Protein 2FBI (pdb70)

CATH classification: 1.10.10.10

B-factor: mean 39.44, std 9.76, range [17.22, 73.72]

Structure (mmCIF, N/CA/C/O backbone):
data_2FBI
#
_entry.id   2FBI
#
_cell.length_a   84.782
_cell.length_b   84.782
_cell.length_c   91.683
_cell.angle_alpha   90.00
_cell.angle_beta   90.00
_cell.angle_gamma   120.00
#
_symmetry.space_group_name_H-M   'P 65 2 2'
#
loop_
_entity.id
_entity.type
_entity.pdbx_description
1 polymer 'probable transcriptional regulator'
2 water water
#
loop_
_atom_site.group_PDB
_atom_site.id
_atom_site.type_symbol
_atom_site.label_atom_id
_atom_site.label_alt_id
_atom_site.label_comp_id
_atom_site.label_asym_id
_atom_site.label_entity_id
_atom_site.label_seq_id
_atom_site.pdbx_PDB_ins_code
_atom_site.Cartn_x
_atom_site.Cartn_y
_atom_site.Cartn_z
_atom_site.occupancy
_atom_site.B_iso_or_equiv
_atom_site.auth_seq_id
_atom_site.auth_comp_id
_atom_site.auth_asym_id
_atom_site.auth_atom_id
_atom_site.pdbx_PDB_model_num
ATOM 1 N N A ARG A 1 7 ? 21.179 30.464 -15.824 0.50 47.25 5 ARG A N 1
ATOM 2 N N B ARG A 1 7 ? 21.281 30.544 -15.868 0.50 47.70 5 ARG A N 1
ATOM 3 C CA A ARG A 1 7 ? 21.919 29.156 -15.708 0.50 47.07 5 ARG A CA 1
ATOM 4 C CA B ARG A 1 7 ? 21.844 29.166 -15.670 0.50 47.58 5 ARG A CA 1
ATOM 5 C C A ARG A 1 7 ? 22.903 29.085 -14.523 0.50 46.71 5 ARG A C 1
ATOM 6 C C B ARG A 1 7 ? 22.876 29.069 -14.537 0.50 46.97 5 ARG A C 1
ATOM 7 O O A ARG A 1 7 ? 24.023 29.608 -14.618 0.50 46.90 5 ARG A O 1
ATOM 8 O O B ARG A 1 7 ? 24.007 29.548 -14.690 0.50 47.14 5 ARG A O 1
ATOM 23 N N . PRO A 1 8 ? 22.488 28.458 -13.391 1.00 46.07 6 PRO A N 1
ATOM 24 C CA . PRO A 1 8 ? 23.462 28.217 -12.313 1.00 45.02 6 PRO A CA 1
ATOM 25 C C . PRO A 1 8 ? 24.696 27.449 -12.831 1.00 42.92 6 PRO A C 1
ATOM 26 O O . PRO A 1 8 ? 24.619 26.755 -13.883 1.00 43.49 6 PRO A O 1
ATOM 30 N N . SER A 1 9 ? 25.824 27.633 -12.156 1.00 38.93 7 SER A N 1
ATOM 31 C CA . SER A 1 9 ? 27.078 27.126 -12.658 1.00 35.23 7 SER A CA 1
ATOM 32 C C . SER A 1 9 ? 27.265 25.760 -12.077 1.00 33.89 7 SER A C 1
ATOM 33 O O . SER A 1 9 ? 27.458 25.612 -10.854 1.00 31.92 7 SER A O 1
ATOM 36 N N . LEU A 1 10 ? 27.124 24.737 -12.942 1.00 31.34 8 LEU A N 1
ATOM 37 C CA . LEU A 1 10 ? 27.494 23.372 -12.565 1.00 29.77 8 LEU A CA 1
ATOM 38 C C . LEU A 1 10 ? 28.912 23.280 -11.985 1.00 28.79 8 LEU A C 1
ATOM 39 O O . LEU A 1 10 ? 29.152 22.645 -10.959 1.00 28.34 8 LEU A O 1
ATOM 44 N N . THR A 1 11 ? 29.866 23.889 -12.676 1.00 28.12 9 THR A N 1
ATOM 45 C CA . THR A 1 11 ? 31.237 23.708 -12.299 1.00 27.52 9 THR A CA 1
ATOM 46 C C . THR A 1 11 ? 31.608 24.511 -11.013 1.00 29.05 9 THR A C 1
ATOM 47 O O . THR A 1 11 ? 32.363 24.002 -10.160 1.00 29.89 9 THR A O 1
ATOM 51 N N . LEU A 1 12 ? 31.181 25.766 -10.905 1.00 28.48 10 LEU A N 1
ATOM 52 C CA . LEU A 1 12 ? 31.366 26.482 -9.618 1.00 30.25 10 LEU A CA 1
ATOM 53 C C . LEU A 1 12 ? 30.661 25.728 -8.486 1.00 29.59 10 LEU A C 1
ATOM 54 O O . LEU A 1 12 ? 31.259 25.509 -7.426 1.00 29.70 10 LEU A O 1
ATOM 59 N N . THR A 1 13 ? 29.452 25.217 -8.741 1.00 30.71 11 THR A N 1
ATOM 60 C CA . THR A 1 13 ? 28.686 24.432 -7.723 1.00 31.90 11 THR A CA 1
ATOM 61 C C . THR A 1 13 ? 29.385 23.126 -7.287 1.00 32.03 11 THR A C 1
ATOM 62 O O . THR A 1 13 ? 29.405 22.775 -6.098 1.00 31.68 11 THR A O 1
ATOM 66 N N . LEU A 1 14 ? 29.986 22.406 -8.238 1.00 30.79 12 LEU A N 1
ATOM 67 C CA . LEU A 1 14 ? 30.879 21.270 -7.899 1.00 29.85 12 LEU A CA 1
ATOM 68 C C . LEU A 1 14 ? 31.997 21.635 -6.909 1.00 29.05 12 LEU A C 1
ATOM 69 O O . LEU A 1 14 ? 32.306 20.885 -6.005 1.00 28.92 12 LEU A O 1
ATOM 74 N N . LEU A 1 15 ? 32.614 22.774 -7.140 1.00 28.22 13 LEU A N 1
ATOM 75 C CA . LEU A 1 15 ? 33.720 23.250 -6.367 1.00 29.50 13 LEU A CA 1
ATOM 76 C C . LEU A 1 15 ? 33.286 23.765 -4.931 1.00 29.68 13 LEU A C 1
ATOM 77 O O . LEU A 1 15 ? 33.945 23.474 -3.928 1.00 30.96 13 LEU A O 1
ATOM 82 N N . GLN A 1 16 ? 32.175 24.470 -4.851 1.00 29.56 14 GLN A N 1
ATOM 83 C CA . GLN A 1 16 ? 31.550 24.840 -3.537 1.00 30.37 14 GLN A CA 1
ATOM 84 C C . GLN A 1 16 ? 31.086 23.614 -2.747 1.00 30.93 14 GLN A C 1
ATOM 85 O O . GLN A 1 16 ? 31.391 23.495 -1.565 1.00 30.60 14 GLN A O 1
ATOM 91 N N . ALA A 1 17 ? 30.407 22.655 -3.406 1.00 31.35 15 ALA A N 1
ATOM 92 C CA . ALA A 1 17 ? 30.145 21.380 -2.747 1.00 31.82 15 ALA A CA 1
ATOM 93 C C . ALA A 1 17 ? 31.404 20.691 -2.221 1.00 32.29 15 ALA A C 1
ATOM 94 O O . ALA A 1 17 ? 31.380 20.145 -1.111 1.00 32.60 15 ALA A O 1
ATOM 96 N N . ARG A 1 18 ? 32.505 20.754 -2.971 1.00 31.35 16 ARG A N 1
ATOM 97 C CA . ARG A 1 18 ? 33.762 20.162 -2.514 1.00 32.67 16 ARG A CA 1
ATOM 98 C C . ARG A 1 18 ? 34.349 20.925 -1.295 1.00 32.55 16 ARG A C 1
ATOM 99 O O . ARG A 1 18 ? 34.971 20.305 -0.426 1.00 34.05 16 ARG A O 1
ATOM 107 N N . GLU A 1 19 ? 34.181 22.243 -1.250 1.00 32.36 17 GLU A N 1
ATOM 108 C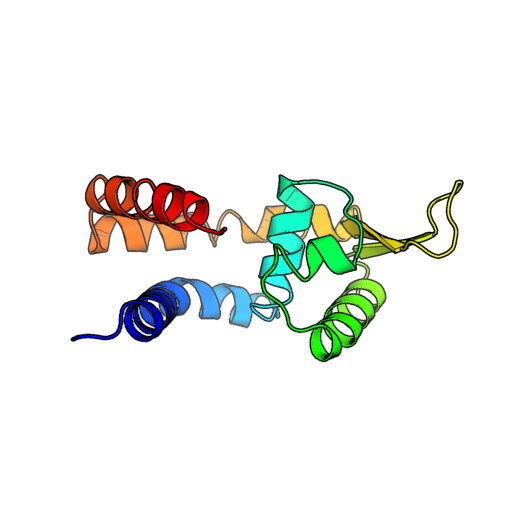 CA . GLU A 1 19 ? 34.663 23.054 -0.082 1.00 33.51 17 GLU A CA 1
ATOM 109 C C . GLU A 1 19 ? 33.874 22.657 1.136 1.00 32.88 17 GLU A C 1
ATOM 110 O O . GLU A 1 19 ? 34.439 22.320 2.144 1.00 32.83 17 GLU A O 1
ATOM 116 N N . ALA A 1 20 ? 32.557 22.618 1.009 1.00 33.97 18 ALA A N 1
ATOM 117 C CA . ALA A 1 20 ? 31.713 21.995 2.053 1.00 34.46 18 ALA A CA 1
ATOM 118 C C . ALA A 1 20 ? 32.247 20.646 2.605 1.00 35.54 18 ALA A C 1
ATOM 119 O O . ALA A 1 20 ? 32.549 20.544 3.787 1.00 36.17 18 ALA A O 1
ATOM 121 N N . ALA A 1 21 ? 32.452 19.638 1.754 1.00 35.28 19 ALA A N 1
ATOM 122 C CA . ALA A 1 21 ? 33.002 18.368 2.218 1.00 34.04 19 ALA A CA 1
ATOM 123 C C . ALA A 1 21 ? 34.385 18.460 2.795 1.00 33.68 19 ALA A C 1
ATOM 124 O O . ALA A 1 21 ? 34.688 17.738 3.772 1.00 33.29 19 ALA A O 1
ATOM 126 N N . MET A 1 22 ? 35.238 19.317 2.204 1.00 33.31 20 MET A N 1
ATOM 127 C CA . MET A 1 22 ? 36.615 19.495 2.677 1.00 33.12 20 MET A CA 1
ATOM 128 C C . MET A 1 22 ? 36.740 20.050 4.096 1.00 34.56 20 MET A C 1
ATOM 129 O O . MET A 1 22 ? 37.749 19.808 4.759 1.00 34.47 20 MET A O 1
ATOM 134 N N . SER A 1 23 ? 35.756 20.789 4.574 1.00 34.38 21 SER A N 1
ATOM 135 C CA . SER A 1 23 ? 35.869 21.194 5.979 1.00 37.03 21 SER A CA 1
ATOM 136 C C . SER A 1 23 ? 35.847 19.983 6.941 1.00 36.62 21 SER A C 1
ATOM 137 O O . SER A 1 23 ? 36.379 20.043 8.034 1.00 35.93 21 SER A O 1
ATOM 140 N N . PHE A 1 24 ? 35.284 18.857 6.491 1.00 36.63 22 PHE A N 1
ATOM 141 C CA . PHE A 1 24 ? 35.348 17.608 7.279 1.00 35.24 22 PHE A CA 1
ATOM 142 C C . PHE A 1 24 ? 36.700 16.918 7.285 1.00 34.52 22 PHE A C 1
ATOM 143 O O . PHE A 1 24 ? 36.975 16.154 8.196 1.00 35.36 22 PHE A O 1
ATOM 151 N N . PHE A 1 25 ? 37.560 17.175 6.291 1.00 32.60 23 PHE A N 1
ATOM 152 C CA . PHE A 1 25 ? 38.858 16.532 6.263 1.00 31.77 23 PHE A CA 1
ATOM 153 C C . PHE A 1 25 ? 40.019 17.459 6.538 1.00 32.43 23 PHE A C 1
ATOM 154 O O . PHE A 1 25 ? 41.101 16.978 6.829 1.00 30.76 23 PHE A O 1
ATOM 162 N N . ARG A 1 26 ? 39.874 18.769 6.372 1.00 34.01 24 ARG A N 1
ATOM 163 C CA . ARG A 1 26 ? 41.144 19.561 6.428 1.00 36.40 24 ARG A CA 1
ATOM 164 C C . ARG A 1 26 ? 41.797 19.482 7.816 1.00 36.00 24 ARG A C 1
ATOM 165 O O . ARG A 1 26 ? 43.031 19.374 7.913 1.00 37.97 24 ARG A O 1
ATOM 173 N N . PRO A 1 27 ? 40.981 19.468 8.886 1.00 35.80 25 PRO A N 1
ATOM 174 C CA . PRO A 1 27 ? 41.613 19.334 10.224 1.00 36.28 25 PRO A CA 1
ATOM 175 C C . PRO A 1 27 ? 42.436 18.103 10.401 1.00 35.73 25 PRO A C 1
ATOM 176 O O . PRO A 1 27 ? 43.582 18.220 10.829 1.00 37.42 25 PRO A O 1
ATOM 180 N N . SER A 1 28 ? 41.963 16.930 9.999 1.00 35.61 26 SER A N 1
ATOM 181 C CA . SER A 1 28 ? 42.839 15.746 10.117 1.00 36.52 26 SER A CA 1
ATOM 182 C C . SER A 1 28 ? 44.105 15.795 9.248 1.00 37.31 26 SER A C 1
ATOM 183 O O . SER A 1 28 ? 45.155 15.248 9.618 1.00 36.95 26 SER A O 1
ATOM 186 N N . LEU A 1 29 ? 43.966 16.366 8.062 1.00 37.63 27 LEU A N 1
ATOM 187 C CA . LEU A 1 29 ? 45.122 16.676 7.246 1.00 38.44 27 LEU A CA 1
ATOM 188 C C . LEU A 1 29 ? 45.889 17.830 7.915 1.00 38.53 27 LEU A C 1
ATOM 189 O O . LEU A 1 29 ? 47.056 17.728 8.018 1.00 38.25 27 LEU A O 1
ATOM 194 N N . ASN A 1 30 ? 45.246 18.931 8.316 1.00 41.45 28 ASN A N 1
ATOM 195 C CA . ASN A 1 30 ? 45.926 19.931 9.200 1.00 44.77 28 ASN A CA 1
ATOM 196 C C . ASN A 1 30 ? 46.673 19.116 10.273 1.00 46.93 28 ASN A C 1
ATOM 197 O O . ASN A 1 30 ? 47.911 18.933 10.195 1.00 49.07 28 ASN A O 1
ATOM 202 N N . GLN A 1 31 ? 45.909 18.480 11.178 1.00 47.82 29 GLN A N 1
ATOM 203 C CA . GLN A 1 31 ? 46.493 17.612 12.265 1.00 48.24 29 GLN A CA 1
ATOM 204 C C . GLN A 1 31 ? 47.570 16.630 11.866 1.00 47.14 29 GLN A C 1
ATOM 205 O O . GLN A 1 31 ? 48.380 16.255 12.694 1.00 47.31 29 GLN A O 1
ATOM 211 N N . HIS A 1 32 ? 47.616 16.201 10.615 1.00 47.03 30 HIS A N 1
ATOM 212 C CA . HIS A 1 32 ? 48.628 15.167 10.249 1.00 46.33 30 HIS A CA 1
ATOM 213 C C . HIS A 1 32 ? 49.774 15.815 9.448 1.00 45.62 30 HIS A C 1
ATOM 214 O O . HIS A 1 32 ? 50.708 15.153 8.985 1.00 45.08 30 HIS A O 1
ATOM 221 N N . GLY A 1 33 ? 49.698 17.126 9.309 1.00 45.28 31 GLY A N 1
ATOM 222 C CA . GLY A 1 33 ? 50.665 17.822 8.480 1.00 45.93 31 GLY A CA 1
ATOM 223 C C . GLY A 1 33 ? 50.725 17.311 7.043 1.00 45.49 31 GLY A C 1
ATOM 224 O O . GLY A 1 33 ? 51.812 16.875 6.575 1.00 45.09 31 GLY A O 1
ATOM 225 N N . LEU A 1 34 ? 49.545 17.317 6.384 1.00 43.81 32 LEU A N 1
ATOM 226 C CA . LEU A 1 34 ? 49.486 17.301 4.931 1.00 41.42 32 LEU A CA 1
ATOM 227 C C . LEU A 1 34 ? 48.520 18.225 4.249 1.00 39.63 32 LEU A C 1
ATOM 228 O O . LEU A 1 34 ? 47.454 18.594 4.794 1.00 38.99 32 LEU A O 1
ATOM 233 N N . THR A 1 35 ? 48.937 18.606 3.033 1.00 36.30 33 THR A N 1
ATOM 234 C CA . THR A 1 35 ? 48.122 19.391 2.165 1.00 33.74 33 THR A CA 1
ATOM 235 C C . THR A 1 35 ? 47.188 18.434 1.473 1.00 31.51 33 THR A C 1
ATOM 236 O O . THR A 1 35 ? 47.502 17.283 1.299 1.00 31.87 33 THR A O 1
ATOM 240 N N . GLU A 1 36 ? 46.033 18.929 1.080 1.00 31.31 34 GLU A N 1
ATOM 241 C CA . GLU A 1 36 ? 45.110 18.176 0.300 1.00 31.84 34 GLU A CA 1
ATOM 242 C C . GLU A 1 36 ? 45.672 17.654 -1.074 1.00 30.94 34 GLU A C 1
ATOM 243 O O . GLU A 1 36 ? 45.245 16.578 -1.548 1.00 30.28 34 GLU A O 1
ATOM 249 N N A GLN A 1 37 ? 46.641 18.379 -1.626 0.50 30.12 35 GLN A N 1
ATOM 250 N N B GLN A 1 37 ? 46.607 18.417 -1.683 0.50 30.55 35 GLN A N 1
ATOM 251 C CA A GLN A 1 37 ? 47.193 18.101 -2.929 0.50 28.70 35 GLN A CA 1
ATOM 252 C CA B GLN A 1 37 ? 47.243 18.075 -2.971 0.50 29.87 35 GLN A CA 1
ATOM 253 C C A GLN A 1 37 ? 48.132 16.906 -2.782 0.50 28.61 35 GLN A C 1
ATOM 254 C C B GLN A 1 37 ? 48.063 16.845 -2.733 0.50 29.06 35 GLN A C 1
ATOM 255 O O A GLN A 1 37 ? 48.151 16.002 -3.634 0.50 28.36 35 GLN A O 1
ATOM 256 O O B GLN A 1 37 ? 47.970 15.878 -3.501 0.50 28.90 35 GLN A O 1
ATOM 267 N N . GLN A 1 38 ? 48.910 16.903 -1.700 1.00 27.31 36 GLN A N 1
ATOM 268 C CA . GLN A 1 38 ? 49.641 15.728 -1.273 1.00 27.54 36 GLN A CA 1
ATOM 269 C C . GLN A 1 38 ? 48.744 14.508 -1.054 1.00 25.64 36 GLN A C 1
ATOM 270 O O . GLN A 1 38 ? 49.085 13.443 -1.487 1.00 25.62 36 GLN A O 1
ATOM 276 N N . TRP A 1 39 ? 47.639 14.695 -0.326 1.00 26.15 37 TRP A N 1
ATOM 277 C CA . TRP A 1 39 ? 46.731 13.631 0.063 1.00 25.81 37 TRP A CA 1
ATOM 278 C C . TRP A 1 39 ? 46.050 13.030 -1.225 1.00 26.00 37 TRP A C 1
ATOM 279 O O . TRP A 1 39 ? 45.876 11.819 -1.309 1.00 23.30 37 TRP A O 1
ATOM 290 N N . ARG A 1 40 ? 45.666 13.895 -2.199 1.00 26.10 38 ARG A N 1
ATOM 291 C CA . ARG A 1 40 ? 45.154 13.407 -3.516 1.00 26.21 38 ARG A CA 1
ATOM 292 C C . ARG A 1 40 ? 46.101 12.497 -4.222 1.00 25.05 38 ARG A C 1
ATOM 293 O O . ARG A 1 40 ? 45.704 11.483 -4.788 1.00 27.17 38 ARG A O 1
ATOM 301 N N . VAL A 1 41 ? 47.340 12.918 -4.283 1.00 24.11 39 VAL A N 1
ATOM 302 C CA . VAL A 1 41 ? 48.388 12.138 -4.842 1.00 24.22 39 VAL A CA 1
ATOM 303 C C . VAL A 1 41 ? 48.562 10.788 -4.088 1.00 24.28 39 VAL A C 1
ATOM 304 O O . VAL A 1 41 ? 48.554 9.693 -4.679 1.00 24.38 39 VAL A O 1
ATOM 308 N N . ILE A 1 42 ? 48.667 10.862 -2.774 1.00 22.87 40 ILE A N 1
ATOM 309 C CA . ILE A 1 42 ? 48.762 9.635 -1.963 1.00 23.89 40 ILE A CA 1
ATOM 310 C C . ILE A 1 42 ? 47.559 8.713 -2.218 1.00 23.72 40 ILE A C 1
ATOM 311 O O . ILE A 1 42 ? 47.731 7.520 -2.465 1.00 22.43 40 ILE A O 1
ATOM 316 N N . ARG A 1 43 ? 46.355 9.285 -2.198 1.00 23.70 41 ARG A N 1
ATOM 317 C CA . ARG A 1 43 ? 45.137 8.520 -2.460 1.00 26.24 41 ARG A CA 1
ATOM 318 C C . ARG A 1 43 ? 45.153 7.795 -3.811 1.00 25.46 41 ARG A C 1
ATOM 319 O O . ARG A 1 43 ? 44.723 6.645 -3.904 1.00 24.00 41 ARG A O 1
ATOM 327 N N . ILE A 1 44 ? 45.592 8.483 -4.869 1.00 25.04 42 ILE A N 1
ATOM 328 C CA . ILE A 1 44 ? 45.623 7.844 -6.229 1.00 23.93 42 ILE A CA 1
ATOM 329 C C . ILE A 1 44 ? 46.695 6.795 -6.320 1.00 22.33 42 ILE A C 1
ATOM 330 O O . ILE A 1 44 ? 46.519 5.743 -6.881 1.00 21.45 42 ILE A O 1
ATOM 335 N N . LEU A 1 45 ? 47.854 7.096 -5.795 1.00 21.51 43 LEU A N 1
ATOM 336 C CA . LEU A 1 45 ? 48.928 6.125 -5.825 1.00 21.01 43 LEU A CA 1
ATOM 337 C C . LEU A 1 45 ? 48.615 4.861 -4.937 1.00 21.29 43 LEU A C 1
ATOM 338 O O . LEU A 1 45 ? 48.989 3.729 -5.262 1.00 20.58 43 LEU A O 1
ATOM 343 N N . ARG A 1 46 ? 47.893 5.069 -3.850 1.00 21.47 44 ARG A N 1
ATOM 344 C CA . ARG A 1 46 ? 47.384 3.950 -3.034 1.00 22.59 44 ARG A CA 1
ATOM 345 C C . ARG A 1 46 ? 46.444 3.053 -3.829 1.00 25.03 44 ARG A C 1
ATOM 346 O O . ARG A 1 46 ? 46.697 1.871 -4.010 1.00 26.24 44 ARG A O 1
ATOM 354 N N . GLN A 1 47 ? 45.380 3.647 -4.351 1.00 26.24 45 GLN A N 1
ATOM 355 C CA . GLN A 1 47 ? 44.350 2.930 -5.048 1.00 28.48 45 GLN A CA 1
ATOM 356 C C . GLN A 1 47 ? 44.783 2.352 -6.395 1.00 27.47 45 GLN A C 1
ATOM 357 O O . GLN A 1 47 ? 44.409 1.225 -6.721 1.00 27.54 45 GLN A O 1
ATOM 363 N N . GLN A 1 48 ? 45.582 3.102 -7.152 1.00 27.96 46 GLN A N 1
ATOM 364 C CA . GLN A 1 48 ? 45.908 2.747 -8.533 1.00 28.04 46 GLN A CA 1
ATOM 365 C C . GLN A 1 48 ? 47.286 2.136 -8.680 1.00 28.00 46 GLN A C 1
ATOM 366 O O . GLN A 1 48 ? 47.596 1.591 -9.752 1.00 27.85 46 GLN A O 1
ATOM 372 N N . GLY A 1 49 ? 48.122 2.218 -7.627 1.00 26.77 47 GLY A N 1
ATOM 373 C CA . GLY A 1 49 ? 49.522 1.719 -7.710 1.00 26.83 47 GLY A CA 1
ATOM 374 C C . GLY A 1 49 ? 50.490 2.666 -8.424 1.00 26.38 47 GLY A C 1
ATOM 375 O O . GLY A 1 49 ? 50.146 3.830 -8.612 1.00 27.35 47 GLY A O 1
ATOM 376 N N . GLU A 1 50 ? 51.644 2.166 -8.877 1.00 25.46 48 GLU A N 1
ATOM 377 C CA . GLU A 1 50 ? 52.649 3.008 -9.558 1.00 27.90 48 GLU A CA 1
ATOM 378 C C . GLU A 1 50 ? 52.031 3.711 -10.811 1.00 28.28 48 GLU A C 1
ATOM 379 O O . GLU A 1 50 ? 51.172 3.166 -11.463 1.00 27.41 48 GLU A O 1
ATOM 385 N N . MET A 1 51 ? 52.437 4.949 -11.088 1.00 29.88 49 MET A N 1
ATOM 386 C CA . MET A 1 51 ? 51.722 5.724 -12.119 1.00 30.04 49 MET A CA 1
ATOM 387 C C . MET A 1 51 ? 52.728 6.635 -12.795 1.00 29.30 49 MET A C 1
ATOM 388 O O . MET A 1 51 ? 53.587 7.221 -12.159 1.00 27.13 49 MET A O 1
ATOM 393 N N . GLU A 1 52 ? 52.610 6.758 -14.112 1.00 29.95 50 GLU A N 1
ATOM 394 C CA . GLU A 1 52 ? 53.415 7.733 -14.849 1.00 28.17 50 GLU A CA 1
ATOM 395 C C . GLU A 1 52 ? 53.007 9.160 -14.401 1.00 27.65 50 GLU A C 1
ATOM 396 O O . GLU A 1 52 ? 51.830 9.449 -14.133 1.00 26.80 50 GLU A O 1
ATOM 402 N N . SER A 1 53 ? 53.987 10.050 -14.300 1.00 28.04 51 SER A N 1
ATOM 403 C CA . SER A 1 53 ? 53.820 11.298 -13.584 1.00 29.08 51 SER A CA 1
ATOM 404 C C . SER A 1 53 ? 52.868 12.310 -14.202 1.00 29.07 51 SER A C 1
ATOM 405 O O . SER A 1 53 ? 52.225 13.034 -13.448 1.00 29.56 51 SER A O 1
ATOM 408 N N . TYR A 1 54 ? 52.730 12.354 -15.531 1.00 29.04 52 TYR A N 1
ATOM 409 C CA . TYR A 1 54 ? 51.716 13.262 -16.157 1.00 29.70 52 TYR A CA 1
ATOM 410 C C . TYR A 1 54 ? 50.320 12.713 -15.982 1.00 28.85 52 TYR A C 1
ATOM 411 O O . TYR A 1 54 ? 49.308 13.453 -15.741 1.00 27.50 52 TYR A O 1
ATOM 420 N N . GLN A 1 55 ? 50.230 11.399 -16.126 1.00 27.94 53 GLN A N 1
ATOM 421 C CA . GLN A 1 55 ? 48.971 10.702 -15.832 1.00 28.93 53 GLN A CA 1
ATOM 422 C C . GLN A 1 55 ? 48.488 10.941 -14.358 1.00 29.27 53 GLN A C 1
ATOM 423 O O . GLN A 1 55 ? 47.278 11.104 -14.104 1.00 29.14 53 GLN A O 1
ATOM 429 N N . LEU A 1 56 ? 49.431 10.921 -13.412 1.00 28.08 54 LEU A N 1
ATOM 430 C CA . LEU A 1 56 ? 49.153 11.130 -11.991 1.00 27.41 54 LEU A CA 1
ATOM 431 C C . LEU A 1 56 ? 48.609 12.556 -11.776 1.00 29.38 54 LEU A C 1
ATOM 432 O O . LEU A 1 56 ? 47.549 12.745 -11.129 1.00 30.37 54 LEU A O 1
ATOM 437 N N . ALA A 1 57 ? 49.301 13.563 -12.329 1.00 29.31 55 ALA A N 1
ATOM 438 C CA . ALA A 1 57 ? 48.789 14.947 -12.321 1.00 31.67 55 ALA A CA 1
ATOM 439 C C . ALA A 1 57 ? 47.380 15.083 -12.885 1.00 33.31 55 ALA A C 1
ATOM 440 O O . ALA A 1 57 ? 46.569 15.828 -12.320 1.00 34.33 55 ALA A O 1
ATOM 442 N N A ASN A 1 58 ? 47.085 14.354 -13.960 0.50 33.47 56 ASN A N 1
ATOM 443 N N B ASN A 1 58 ? 47.083 14.385 -13.982 0.50 34.02 56 ASN A N 1
ATOM 444 C CA A ASN A 1 58 ? 45.773 14.372 -14.581 0.50 34.49 56 ASN A CA 1
ATOM 445 C CA B ASN A 1 58 ? 45.743 14.389 -14.538 0.50 35.57 56 ASN A CA 1
ATOM 446 C C A ASN A 1 58 ? 44.662 13.750 -13.744 0.50 35.61 56 ASN A C 1
ATOM 447 C C B ASN A 1 58 ? 44.734 13.866 -13.537 0.50 36.30 56 ASN A C 1
ATOM 448 O O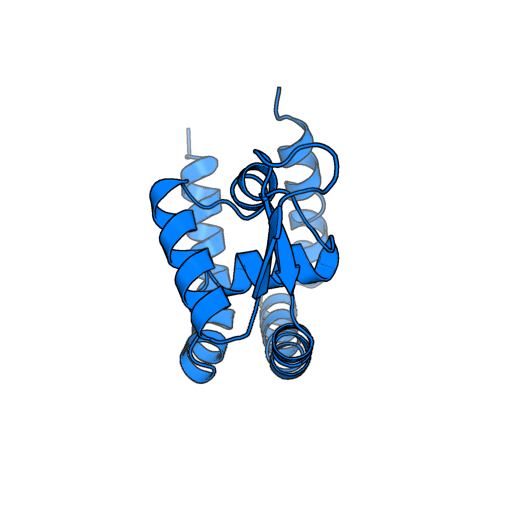 A ASN A 1 58 ? 43.552 14.267 -13.721 0.50 36.36 56 ASN A O 1
ATOM 449 O O B ASN A 1 58 ? 43.781 14.559 -13.188 0.50 37.07 56 ASN A O 1
ATOM 458 N N . GLN A 1 59 ? 44.959 12.645 -13.067 1.00 36.60 57 GLN A N 1
ATOM 459 C CA . GLN A 1 59 ? 43.985 11.950 -12.253 1.00 38.86 57 GLN A CA 1
ATOM 460 C C . GLN A 1 59 ? 43.790 12.634 -10.915 1.00 40.62 57 GLN A C 1
ATOM 461 O O . GLN A 1 59 ? 42.656 12.684 -10.403 1.00 41.14 57 GLN A O 1
ATOM 467 N N . ALA A 1 60 ? 44.905 13.151 -10.382 1.00 41.84 58 ALA A N 1
ATOM 468 C CA . ALA A 1 60 ? 44.987 13.769 -9.059 1.00 44.05 58 ALA A CA 1
ATOM 469 C C . ALA A 1 60 ? 44.531 15.165 -9.109 1.00 45.59 58 ALA A C 1
ATOM 470 O O . ALA A 1 60 ? 44.442 15.818 -8.049 1.00 47.65 58 ALA A O 1
ATOM 472 N N . CYS A 1 61 ? 44.258 15.644 -10.324 1.00 46.35 59 CYS A N 1
ATOM 473 C CA . CYS A 1 61 ? 43.768 16.981 -10.533 1.00 46.70 59 CYS A CA 1
ATOM 474 C C . CYS A 1 61 ? 44.733 17.981 -9.852 1.00 48.54 59 CYS A C 1
ATOM 475 O O . CYS A 1 61 ? 44.381 18.661 -8.864 1.00 48.66 59 CYS A O 1
ATOM 478 N N . ILE A 1 62 ? 45.970 18.016 -10.380 1.00 48.46 60 ILE A N 1
ATOM 479 C CA . ILE A 1 62 ? 46.996 18.997 -10.020 1.00 48.13 60 ILE A CA 1
ATOM 480 C C . ILE A 1 62 ? 47.565 19.602 -11.324 1.00 49.12 60 ILE A C 1
ATOM 481 O O . ILE A 1 62 ? 47.715 18.905 -12.329 1.00 48.58 60 ILE A O 1
ATOM 486 N N . LEU A 1 63 ? 47.830 20.907 -11.331 1.00 50.71 61 LEU A N 1
ATOM 487 C CA . LEU A 1 63 ? 48.427 21.561 -12.520 1.00 51.74 61 LEU A CA 1
ATOM 488 C C . LEU A 1 63 ? 49.922 21.298 -12.578 1.00 52.13 61 LEU A C 1
ATOM 489 O O . LEU A 1 63 ? 50.583 21.358 -11.530 1.00 51.91 61 LEU A O 1
ATOM 494 N N . ARG A 1 64 ? 50.466 21.040 -13.771 1.00 52.85 62 ARG A N 1
ATOM 495 C CA . ARG A 1 64 ? 51.855 20.51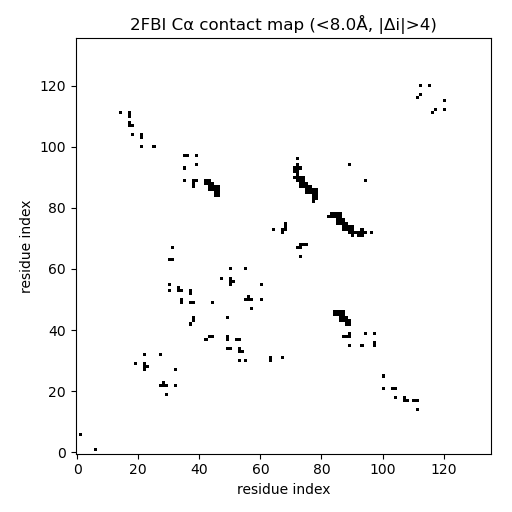9 -13.843 1.00 54.86 62 ARG A CA 1
ATOM 496 C C . ARG A 1 64 ? 52.977 21.313 -13.148 1.00 54.83 62 ARG A C 1
ATOM 497 O O . ARG A 1 64 ? 53.959 20.703 -12.700 1.00 54.95 62 ARG A O 1
ATOM 505 N N . PRO A 1 65 ? 52.849 22.660 -13.062 1.00 54.91 63 PRO A N 1
ATOM 506 C CA . PRO A 1 65 ? 53.916 23.354 -12.338 1.00 54.17 63 PRO A CA 1
ATOM 507 C C . PRO A 1 65 ? 53.870 23.087 -10.831 1.00 53.05 63 PRO A C 1
ATOM 508 O O . PRO A 1 65 ? 54.928 23.014 -10.201 1.00 53.28 63 PRO A O 1
ATOM 512 N N . SER A 1 66 ? 52.676 22.939 -10.254 1.00 51.88 64 SER A N 1
ATOM 513 C CA . SER A 1 66 ? 52.580 22.587 -8.830 1.00 50.19 64 SER A CA 1
ATOM 514 C C . SER A 1 66 ? 52.917 21.133 -8.554 1.00 48.67 64 SER A C 1
ATOM 515 O O . SER A 1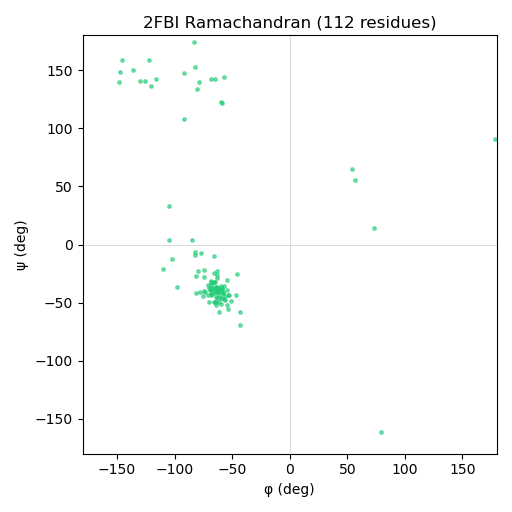 66 ? 53.393 20.816 -7.474 1.00 48.48 64 SER A O 1
ATOM 518 N N . MET A 1 67 ? 52.697 20.261 -9.530 1.00 46.26 65 MET A N 1
ATOM 519 C CA . MET A 1 67 ? 52.980 18.849 -9.354 1.00 44.56 65 MET A CA 1
ATOM 520 C C . MET A 1 67 ? 54.474 18.562 -9.111 1.00 44.22 65 MET A C 1
ATOM 521 O O . MET A 1 67 ? 54.815 17.719 -8.275 1.00 42.31 65 MET A O 1
ATOM 526 N N . THR A 1 68 ? 55.354 19.296 -9.804 1.00 43.26 66 THR A N 1
ATOM 527 C CA . THR A 1 68 ? 56.794 19.188 -9.623 1.00 43.80 66 THR A CA 1
ATOM 528 C C . THR A 1 68 ? 57.196 19.365 -8.159 1.00 43.39 66 THR A C 1
ATOM 529 O O . THR A 1 68 ? 58.066 18.653 -7.654 1.00 43.53 66 THR A O 1
ATOM 533 N N . GLY A 1 69 ? 56.591 20.355 -7.506 1.00 42.40 67 GLY A N 1
ATOM 534 C CA . GLY A 1 69 ? 56.904 20.653 -6.124 1.00 41.01 67 GLY A CA 1
ATOM 535 C C . GLY A 1 69 ? 56.206 19.634 -5.231 1.00 39.97 67 GLY A C 1
ATOM 536 O O . GLY A 1 69 ? 56.809 19.162 -4.267 1.00 39.50 67 GLY A O 1
ATOM 537 N N . VAL A 1 70 ? 54.951 19.280 -5.564 1.00 38.27 68 VAL A N 1
ATOM 538 C CA . VAL A 1 70 ? 54.227 18.236 -4.796 1.00 36.47 68 VAL A CA 1
ATOM 539 C C . VAL A 1 70 ? 55.074 16.954 -4.720 1.00 35.48 68 VAL A C 1
ATOM 540 O O . VAL A 1 70 ? 55.427 16.520 -3.630 1.00 34.91 68 VAL A O 1
ATOM 544 N N . LEU A 1 71 ? 55.490 16.419 -5.865 1.00 34.47 69 LEU A N 1
ATOM 545 C CA . LEU A 1 71 ? 56.351 15.247 -5.885 1.00 35.43 69 LEU A CA 1
ATOM 546 C C . LEU A 1 71 ? 57.718 15.410 -5.222 1.00 35.91 69 LEU A C 1
ATOM 547 O O . LEU A 1 71 ? 58.136 14.498 -4.501 1.00 34.91 69 LEU A O 1
ATOM 552 N N . ALA A 1 72 ? 58.429 16.527 -5.457 1.00 36.22 70 ALA A N 1
ATOM 553 C CA . ALA A 1 72 ? 59.762 16.670 -4.849 1.00 36.69 70 ALA A CA 1
ATOM 554 C C . ALA A 1 72 ? 59.702 16.750 -3.317 1.00 36.98 70 ALA A C 1
ATOM 555 O O . ALA A 1 72 ? 60.588 16.215 -2.637 1.00 37.76 70 ALA A O 1
ATOM 557 N N . ARG A 1 73 ? 58.678 17.417 -2.789 1.00 36.27 71 ARG A N 1
ATOM 558 C CA . ARG A 1 73 ? 58.421 17.453 -1.358 1.00 37.23 71 ARG A CA 1
ATOM 559 C C . ARG A 1 73 ? 58.147 16.045 -0.798 1.00 37.21 71 ARG A C 1
ATOM 560 O O . ARG A 1 73 ? 58.774 15.644 0.185 1.00 37.25 71 ARG A O 1
ATOM 568 N N . LEU A 1 74 ? 57.237 15.298 -1.450 1.00 36.58 72 LEU A N 1
ATOM 569 C CA . LEU A 1 74 ? 56.821 13.984 -0.988 1.00 35.85 72 LEU A CA 1
ATOM 570 C C . LEU A 1 74 ? 57.958 13.024 -1.120 1.00 36.62 72 LEU A C 1
ATOM 571 O O . LEU A 1 74 ? 58.176 12.174 -0.254 1.00 35.18 72 LEU A O 1
ATOM 576 N N . GLU A 1 75 ? 58.716 13.161 -2.202 1.00 37.85 73 GLU A N 1
ATOM 577 C CA . GLU A 1 75 ? 59.939 12.404 -2.343 1.00 39.17 73 GLU A CA 1
ATOM 578 C C . GLU A 1 75 ? 60.976 12.747 -1.218 1.00 40.33 73 GLU A C 1
ATOM 579 O O . GLU A 1 75 ? 61.630 11.840 -0.653 1.00 39.29 73 GLU A O 1
ATOM 585 N N . ARG A 1 76 ? 61.092 14.035 -0.881 1.00 41.37 74 ARG A N 1
ATOM 586 C CA . ARG A 1 76 ? 62.048 14.471 0.152 1.00 42.77 74 ARG A CA 1
ATOM 587 C C . ARG A 1 76 ? 61.665 13.909 1.537 1.00 41.96 74 ARG A C 1
ATOM 588 O O . ARG A 1 76 ? 62.539 13.607 2.371 1.00 41.39 74 ARG A O 1
ATOM 596 N N . ASP A 1 77 ? 60.356 13.756 1.747 1.00 41.07 75 ASP A N 1
ATOM 597 C CA . ASP A 1 77 ? 59.800 13.216 2.997 1.00 41.28 75 ASP A CA 1
ATOM 598 C C . ASP A 1 77 ? 59.722 11.708 3.079 1.00 39.37 75 ASP A C 1
ATOM 599 O O . ASP A 1 77 ? 59.221 11.189 4.053 1.00 40.27 75 ASP A O 1
ATOM 604 N N . GLY A 1 78 ? 60.231 11.017 2.079 1.00 36.90 76 GLY A N 1
ATOM 605 C CA . GLY A 1 78 ? 60.189 9.587 2.047 1.00 36.82 76 GLY A CA 1
ATOM 606 C C . GLY A 1 78 ? 58.827 8.945 1.764 1.00 35.76 76 GLY A C 1
ATOM 607 O O . GLY A 1 78 ? 58.683 7.734 1.969 1.00 36.44 76 GLY A O 1
ATOM 608 N N . ILE A 1 79 ? 57.845 9.721 1.291 1.00 34.86 77 ILE A N 1
ATOM 609 C CA . ILE A 1 79 ? 56.471 9.236 1.000 1.00 33.66 77 ILE A CA 1
ATOM 610 C C . ILE A 1 79 ? 56.317 8.539 -0.362 1.00 33.87 77 ILE A C 1
ATOM 611 O O . ILE A 1 79 ? 55.626 7.490 -0.490 1.00 33.58 77 ILE A O 1
ATOM 616 N N . VAL A 1 80 ? 56.952 9.122 -1.386 1.00 32.75 78 VAL A N 1
ATOM 617 C CA . VAL A 1 80 ? 56.972 8.517 -2.710 1.00 31.70 78 VAL A CA 1
ATOM 618 C C . VAL A 1 80 ? 58.420 8.275 -3.207 1.00 32.07 78 VAL A C 1
ATOM 619 O O . VAL A 1 80 ? 59.348 8.894 -2.719 1.00 31.69 78 VAL A O 1
ATOM 623 N N . ARG A 1 81 ? 58.564 7.368 -4.166 1.00 32.97 79 ARG A N 1
ATOM 624 C CA . ARG A 1 81 ? 59.776 7.085 -4.936 1.00 35.01 79 ARG A CA 1
ATOM 625 C C . ARG A 1 81 ? 59.504 7.414 -6.436 1.00 34.79 79 ARG A C 1
ATOM 626 O O . ARG A 1 81 ? 58.421 7.151 -6.936 1.00 33.86 79 ARG A O 1
ATOM 634 N N . ARG A 1 82 ? 60.501 7.957 -7.141 1.00 36.37 80 ARG A N 1
ATOM 635 C CA . ARG A 1 82 ? 60.404 8.274 -8.580 1.00 36.95 80 ARG A CA 1
ATOM 636 C C . ARG A 1 82 ? 61.472 7.510 -9.290 1.00 36.52 80 ARG A C 1
ATOM 637 O O . ARG A 1 82 ? 62.583 7.430 -8.790 1.00 37.98 80 ARG A O 1
ATOM 645 N N . TRP A 1 83 ? 61.132 6.920 -10.424 1.00 35.01 81 TRP A N 1
ATOM 646 C CA . TRP A 1 83 ? 62.071 6.138 -11.198 1.00 36.22 81 TRP A CA 1
ATOM 647 C C . TRP A 1 83 ? 61.774 6.244 -12.675 1.00 37.17 81 TRP A C 1
ATOM 648 O O . TRP A 1 83 ? 60.606 6.346 -13.072 1.00 36.50 81 TRP A O 1
ATOM 659 N N . LYS A 1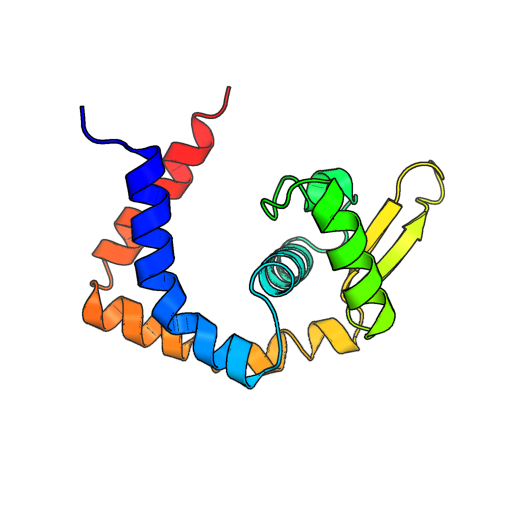 84 ? 62.823 6.162 -13.482 1.00 39.13 82 LYS A N 1
ATOM 660 C CA . LYS A 1 84 ? 62.658 6.146 -14.938 1.00 42.96 82 LYS A CA 1
ATOM 661 C C . LYS A 1 84 ? 62.269 4.754 -15.415 1.00 43.83 82 LYS A C 1
ATOM 662 O O . LYS A 1 84 ? 62.845 3.766 -14.951 1.00 45.03 82 LYS A O 1
ATOM 668 N N . ALA A 1 85 ? 61.273 4.673 -16.293 1.00 45.14 83 ALA A N 1
ATOM 669 C CA . ALA A 1 85 ? 60.877 3.407 -16.868 1.00 47.95 83 ALA A CA 1
ATOM 670 C C . ALA A 1 85 ? 62.054 2.757 -17.623 1.00 50.75 83 ALA A C 1
ATOM 671 O O . ALA A 1 85 ? 62.627 3.377 -18.540 1.00 50.45 83 ALA A O 1
ATOM 673 N N . PRO A 1 86 ? 62.421 1.511 -17.224 1.00 53.10 84 PRO A N 1
ATOM 674 C CA . PRO A 1 86 ? 63.549 0.762 -17.824 1.00 54.43 84 PRO A CA 1
ATOM 675 C C . PRO A 1 86 ? 63.524 0.787 -19.360 1.00 56.19 84 PRO A C 1
ATOM 676 O O . PRO A 1 86 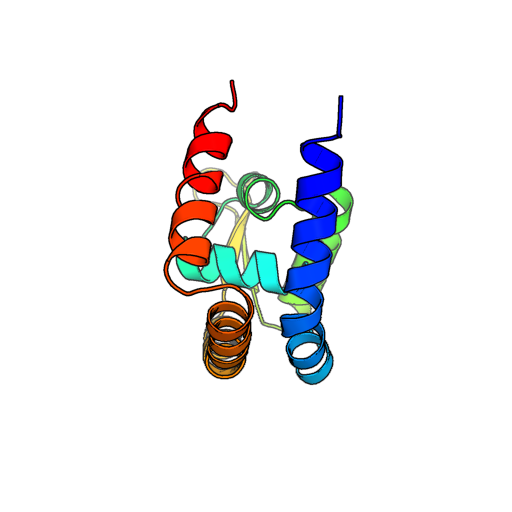? 64.580 1.006 -19.995 1.00 56.93 84 PRO A O 1
ATOM 680 N N . LYS A 1 87 ? 62.334 0.600 -19.943 1.00 56.86 85 LYS A N 1
ATOM 681 C CA . LYS A 1 87 ? 62.175 0.617 -21.395 1.00 57.68 85 LYS A CA 1
ATOM 682 C C . LYS A 1 87 ? 61.520 1.907 -21.979 1.00 57.37 85 LYS A C 1
ATOM 683 O O . LYS A 1 87 ? 60.773 1.846 -22.975 1.00 57.20 85 LYS A O 1
ATOM 689 N N . ASP A 1 88 ? 61.792 3.045 -21.321 1.00 56.26 86 ASP A N 1
ATOM 690 C CA . ASP A 1 88 ? 61.608 4.435 -21.833 1.00 54.98 86 ASP A CA 1
ATOM 691 C C . ASP A 1 88 ? 62.023 5.411 -20.710 1.00 53.84 86 ASP A C 1
ATOM 692 O O . ASP A 1 88 ? 61.217 5.778 -19.841 1.00 54.33 86 ASP A O 1
ATOM 697 N N . GLN A 1 89 ? 63.298 5.777 -20.710 1.00 52.03 87 GLN A N 1
ATOM 698 C CA . GLN A 1 89 ? 63.892 6.604 -19.673 1.00 50.71 87 GLN A CA 1
ATOM 699 C C . GLN A 1 89 ? 63.361 8.068 -19.581 1.00 49.17 87 GLN A C 1
ATOM 700 O O . GLN A 1 89 ? 63.647 8.791 -18.618 1.00 48.42 87 GLN A O 1
ATOM 706 N N . ARG A 1 90 ? 62.575 8.493 -20.567 1.00 46.95 88 ARG A N 1
ATOM 707 C CA . ARG A 1 90 ? 61.983 9.829 -20.544 1.00 45.90 88 ARG A CA 1
ATOM 708 C C . ARG A 1 90 ? 60.569 9.859 -19.925 1.00 43.78 88 ARG A C 1
ATOM 709 O O . ARG A 1 90 ? 59.927 10.907 -19.847 1.00 43.21 88 ARG A O 1
ATOM 717 N N A ARG A 1 91 ? 60.101 8.680 -19.536 0.50 42.85 89 ARG A N 1
ATOM 718 N N B ARG A 1 91 ? 60.128 8.693 -19.460 0.50 42.57 89 ARG A N 1
ATOM 719 C CA A ARG A 1 91 ? 58.955 8.529 -18.656 0.50 41.87 89 ARG A CA 1
ATOM 720 C CA B ARG A 1 91 ? 58.895 8.517 -18.688 0.50 41.28 89 ARG A CA 1
ATOM 721 C C A ARG A 1 91 ? 59.418 8.405 -17.213 0.50 41.28 89 ARG A C 1
ATOM 722 C C B ARG A 1 91 ? 59.207 8.209 -17.224 0.50 40.92 89 ARG A C 1
ATOM 723 O O A ARG A 1 91 ? 60.447 7.769 -16.896 0.50 41.50 89 ARG A O 1
ATOM 724 O O B ARG A 1 91 ? 59.935 7.246 -16.910 0.50 41.22 89 ARG A O 1
ATOM 739 N N . VAL A 1 92 ? 58.658 9.027 -16.332 1.00 39.92 90 VAL A N 1
ATOM 740 C CA . VAL A 1 92 ? 58.942 8.932 -14.932 1.00 37.51 90 VAL A CA 1
ATOM 741 C C . VAL A 1 92 ? 57.691 8.412 -14.228 1.00 35.54 90 VAL A C 1
ATOM 742 O O . VAL A 1 92 ? 56.622 9.034 -14.280 1.00 33.21 90 VAL A O 1
ATOM 746 N N . TYR A 1 93 ? 57.862 7.245 -13.614 1.00 33.73 91 TYR A N 1
ATOM 747 C CA . TYR A 1 93 ? 56.875 6.622 -12.728 1.00 33.99 91 TYR A CA 1
ATOM 748 C C . TYR A 1 93 ? 57.016 6.949 -11.256 1.00 32.69 91 TYR A C 1
ATOM 749 O O . TYR A 1 93 ? 58.107 7.153 -10.704 1.00 33.18 91 TYR A O 1
ATOM 758 N N . VAL A 1 94 ? 55.873 6.980 -10.612 1.00 31.15 92 VAL A N 1
ATOM 759 C CA . VAL A 1 94 ? 55.833 7.343 -9.218 1.00 30.54 92 VAL A CA 1
ATOM 760 C C . VAL A 1 94 ? 55.100 6.225 -8.433 1.00 30.16 92 VAL A C 1
ATOM 761 O O . VAL A 1 94 ? 54.100 5.683 -8.882 1.00 28.86 92 VAL A O 1
ATOM 765 N N . ASN A 1 95 ? 55.601 5.928 -7.242 1.00 30.89 93 ASN A N 1
ATOM 766 C CA . ASN A 1 95 ? 54.850 5.053 -6.319 1.00 31.29 93 ASN A CA 1
ATOM 767 C C . ASN A 1 95 ? 55.009 5.408 -4.830 1.00 29.81 93 ASN A C 1
ATOM 768 O O . ASN A 1 95 ? 55.940 6.118 -4.415 1.00 30.34 93 ASN A O 1
ATOM 773 N N . LEU A 1 96 ? 54.061 4.964 -4.025 1.00 29.40 94 LEU A N 1
ATOM 774 C CA . LEU A 1 96 ? 54.222 5.167 -2.564 1.00 27.60 94 LEU A CA 1
ATOM 775 C C . LEU A 1 96 ? 55.372 4.315 -2.045 1.00 26.38 94 LEU A C 1
ATOM 776 O O . LEU A 1 96 ? 55.612 3.213 -2.531 1.00 25.96 94 LEU A O 1
ATOM 781 N N . THR A 1 97 ? 56.125 4.847 -1.098 1.00 27.40 95 THR A N 1
ATOM 782 C CA . THR A 1 97 ? 57.122 4.027 -0.390 1.00 26.91 95 THR A CA 1
ATOM 783 C C . THR A 1 97 ? 56.397 3.252 0.756 1.00 28.38 95 THR A C 1
ATOM 784 O O . THR A 1 97 ? 55.210 3.522 1.040 1.00 28.03 95 THR A O 1
ATOM 788 N N . GLU A 1 98 ? 57.114 2.344 1.446 1.00 28.33 96 GLU A N 1
ATOM 789 C CA . GLU A 1 98 ? 56.510 1.636 2.624 1.00 29.34 96 GLU A CA 1
ATOM 790 C C . GLU A 1 98 ? 56.099 2.674 3.636 1.00 28.89 96 GLU A C 1
ATOM 791 O O . GLU A 1 98 ? 55.033 2.581 4.243 1.00 29.33 96 GLU A O 1
ATOM 797 N N . LYS A 1 99 ? 56.914 3.698 3.783 1.00 28.05 97 LYS A N 1
ATOM 798 C CA . LYS A 1 99 ? 56.543 4.749 4.675 1.00 30.34 97 LYS A CA 1
ATOM 799 C C . LYS A 1 99 ? 55.259 5.509 4.243 1.00 30.39 97 LYS A C 1
ATOM 800 O O . LYS A 1 99 ? 54.385 5.857 5.074 1.00 30.51 97 LYS A O 1
ATOM 806 N N . GLY A 1 100 ? 55.115 5.745 2.931 1.00 30.74 98 GLY A N 1
ATOM 807 C CA . GLY A 1 100 ? 53.902 6.405 2.426 1.00 28.06 98 GLY A CA 1
ATOM 808 C C . GLY A 1 100 ? 52.676 5.534 2.575 1.00 26.90 98 GLY A C 1
ATOM 809 O O . GLY A 1 100 ? 51.625 6.022 2.894 1.00 25.54 98 GLY A O 1
ATOM 810 N N . GLN A 1 101 ? 52.831 4.228 2.363 1.00 27.92 99 GLN A N 1
ATOM 811 C CA . GLN A 1 101 ? 51.703 3.290 2.541 1.00 28.09 99 GLN A CA 1
ATOM 812 C C . GLN A 1 101 ? 51.216 3.252 3.991 1.00 28.20 99 GLN A C 1
ATOM 813 O O . GLN A 1 101 ? 50.020 3.207 4.253 1.00 28.48 99 GLN A O 1
ATOM 819 N N . GLN A 1 102 ? 52.152 3.358 4.935 1.00 28.68 100 GLN A N 1
ATOM 820 C CA . GLN A 1 102 ? 51.808 3.309 6.374 1.00 28.69 100 GLN A CA 1
ATOM 821 C C . GLN A 1 102 ? 51.217 4.637 6.802 1.00 28.42 100 GLN A C 1
ATOM 822 O O . GLN A 1 102 ? 50.353 4.696 7.658 1.00 29.07 100 GLN A O 1
ATOM 828 N N A CYS A 1 103 ? 51.700 5.718 6.197 0.50 29.13 101 CYS A N 1
ATOM 829 N N B CYS A 1 103 ? 51.743 5.701 6.219 0.50 28.88 101 CYS A N 1
ATOM 830 C CA A CYS A 1 103 ? 51.066 7.033 6.263 0.60 28.81 101 CYS A CA 1
ATOM 831 C CA B CYS A 1 103 ? 51.094 7.016 6.304 0.40 29.37 101 CYS A CA 1
ATOM 832 C C A CYS A 1 103 ? 49.602 6.951 5.824 0.60 28.63 101 CYS A C 1
ATOM 833 C C B CYS A 1 103 ? 49.630 7.000 5.803 0.40 28.85 101 CYS A C 1
ATOM 834 O O A CYS A 1 103 ? 48.687 7.329 6.564 0.60 28.93 101 CYS A O 1
ATOM 835 O O B CYS A 1 103 ? 48.736 7.498 6.494 0.40 29.11 101 CYS A O 1
ATOM 840 N N . PHE A 1 104 ? 49.369 6.434 4.618 1.00 28.33 102 PHE A N 1
ATOM 841 C CA . PHE A 1 104 ? 47.984 6.264 4.181 1.00 27.71 102 PHE A CA 1
ATOM 842 C C . PHE A 1 104 ? 47.165 5.475 5.260 1.00 27.38 102 PHE A C 1
ATOM 843 O O . PHE A 1 104 ? 46.097 5.910 5.701 1.00 27.03 102 PHE A O 1
ATOM 851 N N . VAL A 1 105 ? 47.695 4.327 5.690 1.00 27.26 103 VAL A N 1
ATOM 852 C CA . VAL A 1 105 ? 46.978 3.485 6.700 1.00 27.29 103 VAL A CA 1
ATOM 853 C C . VAL A 1 105 ? 46.608 4.265 7.981 1.00 28.26 103 VAL A C 1
ATOM 854 O O . VAL A 1 105 ? 45.460 4.274 8.392 1.00 26.27 103 VAL A O 1
ATOM 858 N N . SER A 1 106 ? 47.567 4.944 8.601 1.00 30.75 104 SER A N 1
ATOM 859 C CA . SER A 1 106 ? 47.224 5.645 9.833 1.00 34.02 104 SER A CA 1
ATOM 860 C C . SER A 1 106 ? 46.245 6.814 9.681 1.00 35.72 104 SER A C 1
ATOM 861 O O . SER A 1 106 ? 45.551 7.141 10.622 1.00 38.10 104 SER A O 1
ATOM 864 N N . MET A 1 107 ? 46.165 7.429 8.508 1.00 36.71 105 MET A N 1
ATOM 865 C CA . MET A 1 107 ? 45.209 8.489 8.290 1.00 37.33 105 MET A CA 1
ATOM 866 C C . MET A 1 107 ? 43.812 7.972 8.020 1.00 37.41 105 MET A C 1
ATOM 867 O O . MET A 1 107 ? 42.851 8.665 8.253 1.00 35.54 105 MET A O 1
ATOM 872 N N . SER A 1 108 ? 43.719 6.727 7.561 1.00 38.43 106 SER A N 1
ATOM 873 C CA . SER A 1 108 ? 42.465 6.167 7.043 1.00 39.15 106 SER A CA 1
ATOM 874 C C . SER A 1 108 ? 41.370 6.011 8.079 1.00 38.61 106 SER A C 1
ATOM 875 O O . SER A 1 108 ? 40.215 6.175 7.738 1.00 38.41 106 SER A O 1
ATOM 878 N N . GLY A 1 109 ? 41.720 5.735 9.338 1.00 38.65 107 GLY A N 1
ATOM 879 C CA . GLY A 1 109 ? 40.710 5.666 10.409 1.00 38.44 107 GLY A CA 1
ATOM 880 C C . GLY A 1 109 ? 40.053 7.017 10.641 1.00 38.41 107 GLY A C 1
ATOM 881 O O . GLY A 1 109 ? 38.810 7.143 10.628 1.00 38.38 107 GLY A O 1
ATOM 882 N N . ASP A 1 110 ? 40.878 8.052 10.787 1.00 39.10 108 ASP A N 1
ATOM 883 C CA . ASP A 1 110 ? 40.349 9.426 10.825 1.00 39.60 108 ASP A CA 1
ATOM 884 C C . ASP A 1 110 ? 39.484 9.753 9.590 1.00 38.66 108 ASP A C 1
ATOM 885 O O . ASP A 1 110 ? 38.372 10.260 9.726 1.00 37.96 108 ASP A O 1
ATOM 890 N N A MET A 1 111 ? 39.976 9.449 8.392 0.5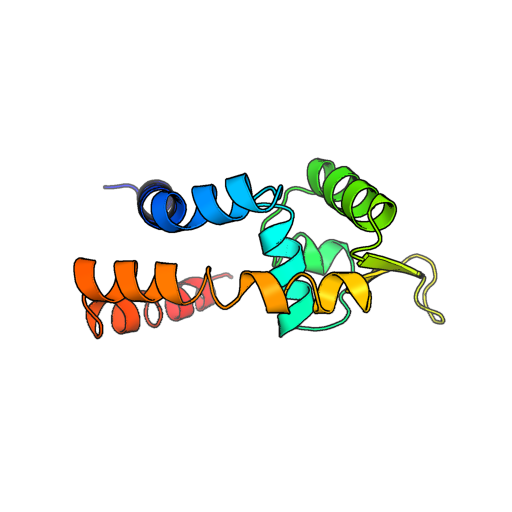0 38.93 109 MET A N 1
ATOM 891 N N B MET A 1 111 ? 40.009 9.444 8.399 0.50 38.15 109 MET A N 1
ATOM 892 C CA A MET A 1 111 ? 39.219 9.811 7.185 0.50 39.39 109 MET A CA 1
ATOM 893 C CA B MET A 1 111 ? 39.294 9.692 7.136 0.50 37.92 109 MET A CA 1
ATOM 894 C C A MET A 1 111 ? 37.881 9.039 7.062 0.50 39.08 109 MET A C 1
ATOM 895 C C B MET A 1 111 ? 37.891 9.069 7.170 0.50 38.29 109 MET A C 1
ATOM 896 O O A MET A 1 111 ? 36.903 9.572 6.529 0.50 38.93 109 MET A O 1
ATOM 897 O O B MET A 1 111 ? 36.895 9.724 6.851 0.50 38.12 109 MET A O 1
ATOM 906 N N . GLU A 1 112 ? 37.838 7.804 7.566 1.00 39.55 110 GLU A N 1
ATOM 907 C CA . GLU A 1 112 ? 36.578 7.037 7.648 1.00 40.23 110 GLU A CA 1
ATOM 908 C C . GLU A 1 112 ? 35.557 7.723 8.599 1.00 39.59 110 GLU A C 1
ATOM 909 O O . GLU A 1 112 ? 34.387 7.903 8.232 1.00 39.65 110 GLU A O 1
ATOM 915 N N . LYS A 1 113 ? 36.017 8.167 9.768 1.00 39.23 111 LYS A N 1
ATOM 916 C CA . LYS A 1 113 ? 35.152 8.894 10.720 1.00 39.41 111 LYS A CA 1
ATOM 917 C C . LYS A 1 113 ? 34.599 10.179 10.118 1.00 38.89 111 LYS A C 1
ATOM 918 O O . LYS A 1 113 ? 33.422 10.538 10.347 1.00 38.26 111 LYS A O 1
ATOM 924 N N . ASN A 1 114 ? 35.435 10.876 9.335 1.00 37.41 112 ASN A N 1
ATOM 925 C CA . ASN A 1 114 ? 34.952 12.068 8.679 1.00 36.73 112 ASN A CA 1
ATOM 926 C C . ASN A 1 114 ? 33.932 11.787 7.612 1.00 36.03 112 ASN A C 1
ATOM 927 O O . ASN A 1 114 ? 33.002 12.580 7.421 1.00 35.99 112 ASN A O 1
ATOM 932 N N . TYR A 1 115 ? 34.064 10.639 6.941 1.00 35.44 113 TYR A N 1
ATOM 933 C CA . TYR A 1 115 ? 33.017 10.192 6.007 1.00 34.75 113 TYR A CA 1
ATOM 934 C C . TYR A 1 115 ? 31.726 9.754 6.714 1.00 34.98 113 TYR A C 1
ATOM 935 O O . TYR A 1 115 ? 30.648 9.998 6.212 1.00 35.01 113 TYR A O 1
ATOM 944 N N . GLN A 1 116 ? 31.846 9.101 7.860 1.00 36.67 114 GLN A N 1
ATOM 945 C CA . GLN A 1 116 ? 30.676 8.807 8.714 1.00 39.96 114 GLN A CA 1
ATOM 946 C C . GLN A 1 116 ? 29.914 10.078 9.134 1.00 39.23 114 GLN A C 1
ATOM 947 O O . GLN A 1 116 ? 28.690 10.110 9.084 1.00 40.46 114 GLN A O 1
ATOM 953 N N . ARG A 1 117 ? 30.641 11.137 9.485 1.00 38.70 115 ARG A N 1
ATOM 954 C CA . ARG A 1 117 ? 30.016 12.439 9.780 1.00 37.95 115 ARG A CA 1
ATOM 955 C C . ARG A 1 117 ? 29.291 13.006 8.573 1.00 37.73 115 ARG A C 1
ATOM 956 O O . ARG A 1 117 ? 28.194 13.571 8.709 1.00 37.42 115 ARG A O 1
ATOM 964 N N . ILE A 1 118 ? 29.888 12.852 7.373 1.00 37.18 116 ILE A N 1
ATOM 965 C CA . ILE A 1 118 ? 29.254 13.342 6.140 1.00 36.53 116 ILE A CA 1
ATOM 966 C C . ILE A 1 118 ? 27.990 12.540 5.823 1.00 37.67 116 ILE A C 1
ATOM 967 O O . ILE A 1 118 ? 26.943 13.092 5.459 1.00 37.45 116 ILE A O 1
ATOM 972 N N . GLN A 1 119 ? 28.087 11.230 5.997 1.00 39.87 117 GLN A N 1
ATOM 973 C CA . GLN A 1 119 ? 26.991 10.315 5.676 1.00 42.11 117 GLN A CA 1
ATOM 974 C C . GLN A 1 119 ? 25.780 10.624 6.582 1.00 42.02 117 GLN A C 1
ATOM 975 O O . GLN A 1 119 ? 24.662 10.767 6.092 1.00 42.98 117 GLN A O 1
ATOM 981 N N . GLU A 1 120 ? 26.025 10.789 7.881 1.00 41.95 118 GLU A N 1
ATOM 982 C CA . GLU A 1 120 ? 24.964 11.146 8.848 1.00 42.71 118 GLU A CA 1
ATOM 983 C C . GLU A 1 120 ? 24.298 12.478 8.540 1.00 41.70 118 GLU A C 1
ATOM 984 O O . GLU A 1 120 ? 23.090 12.577 8.521 1.00 41.53 118 GLU A O 1
ATOM 990 N N . ARG A 1 121 ? 25.104 13.488 8.250 1.00 41.52 119 ARG A N 1
ATOM 991 C CA . ARG A 1 121 ? 24.627 14.828 8.049 1.00 40.64 119 ARG A CA 1
ATOM 992 C C . ARG A 1 121 ? 24.075 15.029 6.656 1.00 41.60 119 ARG A C 1
ATOM 993 O O . ARG A 1 121 ? 23.218 15.881 6.462 1.00 41.37 119 ARG A O 1
ATOM 1001 N N . PHE A 1 122 ? 24.556 14.254 5.678 1.00 41.76 120 PHE A N 1
ATOM 1002 C CA . PHE A 1 122 ? 24.067 14.376 4.284 1.00 42.01 120 PHE A CA 1
ATOM 1003 C C . PHE A 1 122 ? 23.001 13.320 3.934 1.00 42.17 120 PHE A C 1
ATOM 1004 O O . PHE A 1 122 ? 22.042 13.609 3.216 1.00 43.05 120 PHE A O 1
ATOM 1012 N N . GLY A 1 123 ? 23.150 12.109 4.447 1.00 43.26 121 GLY A N 1
ATOM 1013 C CA . GLY A 1 123 ? 22.247 11.025 4.074 1.00 45.97 121 GLY A CA 1
ATOM 1014 C C . GLY A 1 123 ? 23.031 9.968 3.323 1.00 47.97 121 GLY A C 1
ATOM 1015 O O . GLY A 1 123 ? 23.707 10.281 2.332 1.00 47.42 121 GLY A O 1
ATOM 1016 N N A GLU A 1 124 ? 22.864 8.729 3.795 0.50 48.70 122 GLU A N 1
ATOM 1017 N N B GLU A 1 124 ? 22.988 8.720 3.790 0.50 48.90 122 GLU A N 1
ATOM 1018 C CA A GLU A 1 124 ? 23.579 7.520 3.377 0.50 49.83 122 GLU A CA 1
ATOM 1019 C CA B GLU A 1 124 ? 23.778 7.652 3.169 0.50 50.21 122 GLU A CA 1
ATOM 1020 C C A GLU A 1 124 ? 23.310 7.068 1.927 0.50 50.77 122 GLU A C 1
ATOM 1021 C C B GLU A 1 124 ? 23.383 7.426 1.711 0.50 50.95 122 GLU A C 1
ATOM 1022 O O A GLU A 1 124 ? 24.189 6.516 1.259 0.50 50.97 122 GLU A O 1
ATOM 1023 O O B GLU A 1 124 ? 24.234 7.369 0.823 0.50 51.03 122 GLU A O 1
ATOM 1034 N N . GLU A 1 125 ? 22.082 7.313 1.481 1.00 51.75 123 GLU A N 1
ATOM 1035 C CA . GLU A 1 125 ? 21.569 7.025 0.165 1.00 52.94 123 GLU A CA 1
ATOM 1036 C C . GLU A 1 125 ? 21.812 8.240 -0.751 1.00 53.37 123 GLU A C 1
ATOM 1037 O O . GLU A 1 125 ? 22.214 8.078 -1.903 1.00 53.54 123 GLU A O 1
ATOM 1043 N N . LYS A 1 126 ? 21.596 9.450 -0.230 1.00 53.10 124 LYS A N 1
ATOM 1044 C CA . LYS A 1 126 ? 21.981 10.675 -0.951 1.00 52.91 124 LYS A CA 1
ATOM 1045 C C . LYS A 1 126 ? 23.484 10.759 -1.330 1.00 51.51 124 LYS A C 1
ATOM 1046 O O . LYS A 1 126 ? 23.837 11.279 -2.406 1.00 51.06 124 LYS A O 1
ATOM 1052 N N . LEU A 1 127 ? 24.346 10.249 -0.455 1.00 50.02 125 LEU A N 1
ATOM 1053 C CA . LEU A 1 127 ? 25.767 10.168 -0.720 1.00 49.72 125 LEU A CA 1
ATOM 1054 C C . LEU A 1 127 ? 26.048 9.198 -1.893 1.00 49.81 125 LEU A C 1
ATOM 1055 O O . LEU A 1 127 ? 26.876 9.479 -2.765 1.00 49.65 125 LEU A O 1
ATOM 1060 N N . ALA A 1 128 ? 25.336 8.066 -1.893 1.00 49.55 126 ALA A N 1
ATOM 1061 C CA . ALA A 1 128 ? 25.438 7.041 -2.927 1.00 48.88 126 ALA A CA 1
ATOM 1062 C C . ALA A 1 128 ? 24.879 7.524 -4.264 1.00 48.19 126 ALA A C 1
ATOM 1063 O O . ALA A 1 128 ? 25.512 7.297 -5.281 1.00 48.37 126 ALA A O 1
ATOM 1065 N N . GLN A 1 129 ? 23.736 8.211 -4.279 1.00 46.58 127 GLN A N 1
ATOM 1066 C CA . GLN A 1 129 ? 23.281 8.828 -5.533 1.00 46.67 127 GLN A CA 1
ATOM 1067 C C . GLN A 1 129 ? 24.208 9.897 -6.076 1.00 45.25 127 GLN A C 1
ATOM 1068 O O . GLN A 1 129 ? 24.346 10.041 -7.283 1.00 45.49 127 GLN A O 1
ATOM 1074 N N . LEU A 1 130 ? 24.798 10.694 -5.191 1.00 43.46 128 LEU A N 1
ATOM 1075 C CA . LEU A 1 130 ? 25.660 11.745 -5.646 1.00 41.75 128 LEU A CA 1
ATOM 1076 C C . LEU A 1 130 ? 26.895 11.150 -6.373 1.00 40.88 128 LEU A C 1
ATOM 1077 O O . LEU A 1 130 ? 27.242 11.601 -7.466 1.00 40.05 128 LEU A O 1
ATOM 1082 N N . LEU A 1 131 ? 27.560 10.217 -5.700 1.00 40.23 129 LEU A N 1
ATOM 1083 C CA . LEU A 1 131 ? 28.724 9.503 -6.200 1.00 42.24 129 LEU A CA 1
ATOM 1084 C C . LEU A 1 131 ? 28.448 8.750 -7.495 1.00 43.00 129 LEU A C 1
ATOM 1085 O O . LEU A 1 131 ? 29.273 8.791 -8.414 1.00 43.21 129 LEU A O 1
ATOM 1090 N N A GLU A 1 132 ? 27.326 8.039 -7.553 0.50 43.35 130 GLU A N 1
ATOM 1091 N N B GLU A 1 132 ? 27.308 8.055 -7.532 0.50 43.52 130 GLU A N 1
ATOM 1092 C CA A GLU A 1 132 ? 26.884 7.424 -8.807 0.50 43.80 130 GLU A CA 1
ATOM 1093 C CA B GLU A 1 132 ? 26.764 7.406 -8.740 0.50 44.28 130 GLU A CA 1
ATOM 1094 C C A GLU A 1 132 ? 26.751 8.468 -9.906 0.50 43.77 130 GLU A C 1
ATOM 1095 C C B GLU A 1 132 ? 26.617 8.398 -9.900 0.50 43.97 130 GLU A C 1
ATOM 1096 O O A GLU A 1 132 ? 27.294 8.285 -11.000 0.50 43.42 130 GLU A O 1
ATOM 1097 O O B GLU A 1 132 ? 27.015 8.108 -11.029 0.50 43.75 130 GLU A O 1
ATOM 1108 N N . LEU A 1 133 ? 26.066 9.575 -9.609 1.00 43.70 131 LEU A N 1
ATOM 1109 C CA . LEU A 1 133 ? 25.893 10.631 -10.613 1.00 43.06 131 LEU A CA 1
ATOM 1110 C C . LEU A 1 133 ? 27.212 11.308 -11.025 1.00 42.37 131 LEU A C 1
ATOM 1111 O O . LEU A 1 133 ? 27.433 11.627 -12.205 1.00 42.85 131 LEU A O 1
ATOM 1116 N N . LEU A 1 134 ? 28.099 11.517 -10.067 1.00 40.67 132 LEU A N 1
ATOM 1117 C CA . LEU A 1 134 ? 29.374 12.122 -10.375 1.00 40.11 132 LEU A CA 1
ATOM 1118 C C . LEU A 1 134 ? 30.240 11.162 -11.215 1.00 40.64 132 LEU A C 1
ATOM 1119 O O . LEU A 1 134 ? 30.955 11.583 -12.094 1.00 38.47 132 LEU A O 1
ATOM 1124 N N . ASN A 1 135 ? 30.182 9.880 -10.892 1.00 42.04 133 ASN A N 1
ATOM 1125 C CA . ASN A 1 135 ? 30.868 8.860 -11.683 1.00 44.68 133 ASN A CA 1
ATOM 1126 C C . ASN A 1 135 ? 30.375 8.859 -13.141 1.00 44.32 133 ASN A C 1
ATOM 1127 O O . ASN A 1 135 ? 31.175 8.779 -14.064 1.00 44.53 133 ASN A O 1
ATOM 1132 N N . GLU A 1 136 ? 29.078 9.096 -13.316 1.00 44.53 134 GLU A N 1
ATOM 1133 C CA . GLU A 1 136 ? 28.445 9.243 -14.628 1.00 45.00 134 GLU A CA 1
ATOM 1134 C C . GLU A 1 136 ? 28.874 10.515 -15.352 1.00 44.26 134 GLU A C 1
ATOM 1135 O O . GLU A 1 136 ? 29.106 10.490 -16.583 1.00 43.88 134 GLU A O 1
ATOM 1141 N N . LEU A 1 137 ? 28.930 11.637 -14.624 1.00 41.42 135 LEU A N 1
ATOM 1142 C CA . LEU A 1 137 ? 29.375 12.903 -15.219 1.00 40.17 135 LEU A CA 1
ATOM 1143 C C . LEU A 1 137 ? 30.803 12.832 -15.772 1.00 38.78 135 LEU A C 1
ATOM 1144 O O . LEU A 1 137 ? 31.118 13.491 -16.741 1.00 38.21 135 LEU A O 1
ATOM 1149 N N . LYS A 1 138 ? 31.669 12.100 -15.105 1.00 39.13 136 LYS A N 1
ATOM 1150 C CA . LYS A 1 138 ? 33.034 11.963 -15.560 1.00 40.93 136 LYS A CA 1
ATOM 1151 C C . LYS A 1 138 ? 33.074 11.271 -16.929 1.00 42.09 136 LYS A C 1
ATOM 1152 O O . LYS A 1 138 ? 33.949 11.548 -17.727 1.00 42.54 136 LYS A O 1
ATOM 1158 N N . LYS A 1 139 ? 32.085 10.427 -17.195 1.00 43.78 137 LYS A N 1
ATOM 1159 C CA . LYS A 1 139 ? 32.029 9.635 -18.423 1.00 45.94 137 LYS A CA 1
ATOM 1160 C C . LYS A 1 139 ? 31.584 10.468 -19.630 1.00 47.28 137 LYS A C 1
ATOM 1161 O O . LYS A 1 139 ? 31.650 9.997 -20.780 1.00 49.47 137 LYS A O 1
ATOM 1167 N N . ILE A 1 140 ? 31.171 11.715 -19.394 1.00 47.08 138 ILE A N 1
ATOM 1168 C CA . ILE A 1 140 ? 30.831 12.600 -20.506 1.00 47.12 138 ILE A CA 1
ATOM 1169 C C . ILE A 1 140 ? 32.039 13.259 -21.117 1.00 46.95 138 ILE A C 1
ATOM 1170 O O . ILE A 1 140 ? 31.914 13.891 -22.160 1.00 47.06 138 ILE A O 1
ATOM 1175 N N . LYS A 1 141 ? 33.199 13.126 -20.487 1.00 47.55 139 LYS A N 1
ATOM 1176 C CA . LYS A 1 141 ? 34.422 13.719 -21.044 1.00 48.44 139 LYS A CA 1
ATOM 1177 C C . LYS A 1 141 ? 34.687 13.144 -22.443 1.00 49.17 139 LYS A C 1
ATOM 1178 O O . LYS A 1 141 ? 34.814 11.909 -22.593 1.00 47.73 139 LYS A O 1
ATOM 1184 N N . PRO A 1 142 ? 34.761 14.048 -23.451 1.00 49.72 140 PRO A N 1
ATOM 1185 C CA . PRO A 1 142 ? 34.940 13.775 -24.888 1.00 50.61 140 PRO A CA 1
ATOM 1186 C C . PRO A 1 142 ? 36.136 12.846 -25.092 1.00 51.50 140 PRO A C 1
ATOM 1187 O O . PRO A 1 142 ? 35.997 11.700 -25.574 1.00 51.25 140 PRO A O 1
#

Sequence (136 aa):
RRPSLTLTLLQAREAAMSFFRPSLNQHGLTEQQQWRVIRILRQQGEMESYQLANNQACILRPSMTGVLARLERDGIVRRWKAPKDQRRRVYVNLTEKGQQCCFVSMSGDMMEKNYQRIQERFGEEEKLAQLLEELLNELKKIKP

Foldseek 3Di:
DDDPVVVVVVVVVVLVVLPVVLCVVVVHDLLLVLLLVCCQVPNKDWQVVSCVNSVHDVVVSVVSVVVCVVVQQKDWAADPVGRVIIIMHGDPVNNVVCVVSVVSVVVSVVVCCVVPPVVNVVVVCVVVVVVVVPDD

Solvent-accessible surface area: 9995 Å² total; per-residue (Å²): 266,134,43,107,98,102,72,64,109,104,59,77,84,63,38,23,72,59,18,66,58,11,2,106,151,72,66,25,61,25,70,10,23,63,0,0,102,23,2,95,152,93,32,104,10,30,19,130,90,0,8,108,78,2,94,18,146,147,107,61,7,91,41,21,6,44,103,2,67,174,54,27,14,3,137,83,78,114,13,111,197,64,94,222,119,48,64,0,35,11,21,160,126,0,64,115,29,27,68,70,1,42,39,59,14,94,112,11,90,82,133,20,72,139,199,96,20,120,117,129,27,51,89,72,90,110,112,57,75,93,58,148,167,128,172,182

Nearest PDB structures (foldseek):
  2fbi-assembly1_A-2  TM=1.007E+00  e=2.593E-22  Pseudomonas aeruginosa
  7el3-assembly1_B  TM=9.238E-01  e=1.511E-14  Acinetobacter baumannii
  7kfq-assembly1_A  TM=8.707E-01  e=1.686E-07  Variovorax paradoxus
  6pcp-assembly2_C  TM=8.554E-01  e=2.346E-06  Bordetella pertussis
  5hli-assembly1_A  TM=6.964E-01  e=6.484E-07  Staphylococcus epidermidis

Secondary structure (DSSP, 8-state):
---HHHHHHHHHHHHHTTTHHHHHHHT--HHHHHHHHHHHHH-SEEHHHHHHHTT--HHHHHHHHHHHHHTTSEEEEEETTEEEEEEEEE-HHHHHHHHHHHHHHHHHHHHHHHHH-HHHHHHHHHHHHHHHTT--

Organism: Pseudomonas aeruginosa (strain ATCC 15692 / DSM 22644 / CIP 104116 / JCM 14847 / LMG 12228 / 1C / PRS 101 / PAO1) (NCBI:txid208964)

Radius of gyration: 16.53 Å; Cα contacts (8 Å, |Δi|>4): 125; chains: 1; bounding box: 42×28×37 Å

InterPro domains:
  IPR000835 MarR-type HTH domain [PF01047] (32-90)
  IPR000835 MarR-type HTH domain [PR00598] (66-81)
  IPR000835 MarR-type HTH domain [PR00598] (85-101)
  IPR000835 MarR-type HTH domain [PR00598] (115-135)
  IPR000835 MarR-type HTH domain [PS50995] (5-137)
  IPR000835 MarR-type HTH domain [SM00347] (25-125)
  IPR012712 HTH-type transcriptional regulator HpaR/FarR [TIGR02337] (7-136)
  IPR036388 Winged helix-like DNA-binding domain superfamily [G3DSA:1.10.10.10] (1-140)
  IPR036390 Winged helix DNA-binding domain superfamily [SSF46785] (7-137)
  IPR0394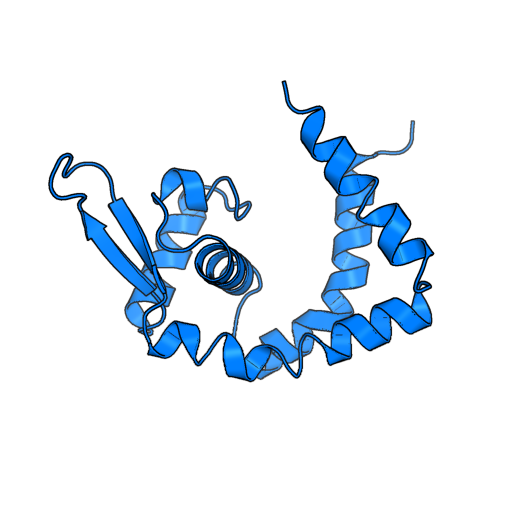22 Transcription regulators MarR/SlyA-like [PTHR33164] (9-136)